Protein AF-A0A2N2IFV3-F1 (afdb_monomer)

Radius of gyration: 15.04 Å; Cα contacts (8 Å, |Δi|>4): 115; chains: 1; bounding box: 41×21×46 Å

Foldseek 3Di:
DVLLVVLLQVLCCDPVFPNAGWDWDKDWDQADPVRDGDTDIDIDTDQWHAHPVRDIDGHPDPDGDDPVSSCVSSVVSVVVVCCVVDPPD

Nearest PDB structures (foldseek):
  1zm5-assembly1_A  TM=7.157E-01  e=2.198E-02  Escherichia coli
  2cdm-assembly2_C  TM=7.125E-01  e=2.493E-02  Escherichia coli
  1osb-assembly2_C  TM=6.929E-01  e=3.642E-02  Escherichia coli
  8a1b-assembly1_A  TM=6.879E-01  e=1.288E-01  Escherichia coli
  1gpm-assembly1_D  TM=3.453E-01  e=2.208E+00  Escherichia coli K-12

Secondary structure (DSSP, 8-state):
-HHHHHHHHHHHH-TTTT-SB---EEEEEEE-TT--EEEEEEEE--SEEE-TT--EEE-SSSSSS-HHHHHHHHHHHHHHHHHHHSTT-

Mean predicted aligned error: 3.33 Å

Structure (mmCIF, N/CA/C/O backbone):
data_AF-A0A2N2IFV3-F1
#
_entry.id   AF-A0A2N2IFV3-F1
#
loop_
_atom_site.group_PDB
_atom_site.id
_atom_site.type_symbol
_atom_site.label_atom_id
_atom_site.label_alt_id
_atom_site.label_comp_id
_atom_site.label_asym_id
_atom_site.label_entity_id
_atom_site.label_seq_id
_atom_site.pdbx_PDB_ins_code
_atom_site.Cartn_x
_atom_site.Cartn_y
_atom_site.Cartn_z
_atom_site.occupancy
_atom_site.B_iso_or_equiv
_atom_site.auth_seq_id
_atom_site.auth_comp_id
_atom_site.auth_asym_id
_atom_site.auth_atom_id
_atom_site.pdbx_PDB_model_num
ATOM 1 N N . MET A 1 1 ? -9.423 -4.847 3.399 1.00 83.62 1 MET A N 1
ATOM 2 C CA . MET A 1 1 ? -8.142 -5.004 2.672 1.00 83.62 1 MET A CA 1
ATOM 3 C C . MET A 1 1 ? -8.129 -4.294 1.316 1.00 83.62 1 MET A C 1
ATOM 5 O O . MET A 1 1 ? -7.051 -3.923 0.879 1.00 83.62 1 MET A O 1
ATOM 9 N N . THR A 1 2 ? -9.284 -4.027 0.687 1.00 93.56 2 THR A N 1
ATOM 10 C CA . THR A 1 2 ? -9.390 -3.397 -0.646 1.00 93.56 2 THR A CA 1
ATOM 11 C C . THR A 1 2 ? -8.632 -2.075 -0.788 1.00 93.56 2 THR A C 1
ATOM 13 O O . THR A 1 2 ? -7.783 -1.971 -1.662 1.00 93.56 2 THR A O 1
ATOM 16 N N . ALA A 1 3 ? -8.849 -1.109 0.116 1.00 97.19 3 ALA A N 1
ATOM 17 C CA . ALA A 1 3 ? -8.193 0.201 0.032 1.00 97.19 3 ALA A CA 1
ATOM 18 C C . ALA A 1 3 ? -6.655 0.109 0.023 1.00 97.19 3 ALA A C 1
ATOM 20 O O . ALA A 1 3 ? -6.012 0.834 -0.720 1.00 97.19 3 ALA A O 1
ATOM 21 N N . VAL A 1 4 ? -6.067 -0.809 0.803 1.00 97.44 4 VAL A N 1
ATOM 22 C CA . VAL A 1 4 ? -4.611 -1.031 0.814 1.00 97.44 4 VAL A CA 1
ATOM 23 C C . VAL A 1 4 ? -4.140 -1.591 -0.526 1.00 97.44 4 VAL A C 1
ATOM 25 O O . VAL A 1 4 ? -3.207 -1.054 -1.113 1.00 97.44 4 VAL A O 1
ATOM 28 N N . GLY A 1 5 ? -4.789 -2.653 -1.015 1.00 96.88 5 GLY A N 1
ATOM 29 C CA . GLY A 1 5 ? -4.411 -3.294 -2.276 1.00 96.88 5 GLY A CA 1
ATOM 30 C C . GLY A 1 5 ? -4.494 -2.331 -3.458 1.00 96.88 5 GLY A C 1
ATOM 31 O O . GLY A 1 5 ? -3.546 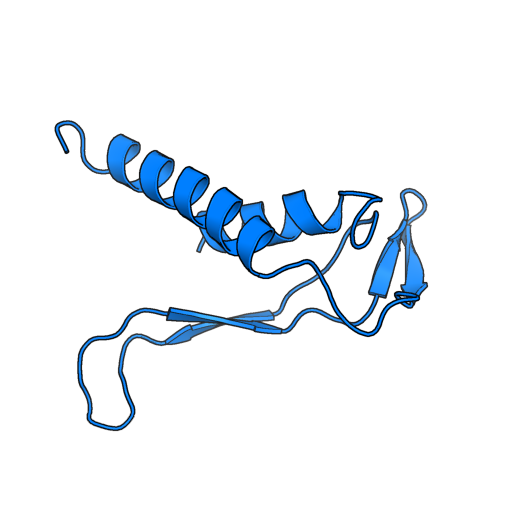-2.217 -4.224 1.00 96.88 5 GLY A O 1
ATOM 32 N N . GLU A 1 6 ? -5.585 -1.575 -3.556 1.00 97.44 6 GLU A N 1
ATOM 33 C CA . GLU A 1 6 ? -5.759 -0.569 -4.603 1.00 97.44 6 GLU A CA 1
ATOM 34 C C . GLU A 1 6 ? -4.743 0.571 -4.502 1.00 97.44 6 GLU A C 1
ATOM 36 O O . GLU A 1 6 ? -4.260 1.025 -5.532 1.00 97.44 6 GLU A O 1
ATOM 41 N N . THR A 1 7 ? -4.393 1.039 -3.297 1.00 98.19 7 THR A N 1
ATOM 42 C CA . THR A 1 7 ? -3.326 2.040 -3.136 1.00 98.19 7 THR A CA 1
ATOM 43 C C . THR A 1 7 ? -1.994 1.520 -3.649 1.00 98.19 7 THR A C 1
ATOM 45 O O . THR A 1 7 ? -1.320 2.225 -4.390 1.00 98.19 7 THR A O 1
ATOM 48 N N . LEU A 1 8 ? -1.606 0.305 -3.256 1.00 97.38 8 LEU A N 1
ATOM 49 C CA . LEU A 1 8 ? -0.327 -0.271 -3.664 1.00 97.38 8 LEU A CA 1
ATOM 50 C C . LEU A 1 8 ? -0.267 -0.465 -5.182 1.00 97.38 8 LEU A C 1
ATOM 52 O O . LEU A 1 8 ? 0.724 -0.088 -5.794 1.00 97.38 8 LEU A O 1
ATOM 56 N N . LEU A 1 9 ? -1.327 -0.999 -5.792 1.00 96.38 9 LEU A N 1
ATOM 57 C CA . LEU A 1 9 ? -1.374 -1.216 -7.239 1.00 96.38 9 LEU A CA 1
ATOM 58 C C . LEU A 1 9 ? -1.375 0.100 -8.028 1.00 96.38 9 LEU A C 1
ATOM 60 O O . LEU A 1 9 ? -0.654 0.205 -9.013 1.00 96.38 9 LEU A O 1
ATOM 64 N N . GLU A 1 10 ? -2.138 1.105 -7.587 1.00 97.44 10 GLU A N 1
ATOM 65 C CA . GLU A 1 10 ? -2.185 2.420 -8.241 1.00 97.44 10 GLU A CA 1
ATOM 66 C C . GLU A 1 10 ? -0.828 3.126 -8.184 1.00 97.44 10 GLU A C 1
ATOM 68 O O 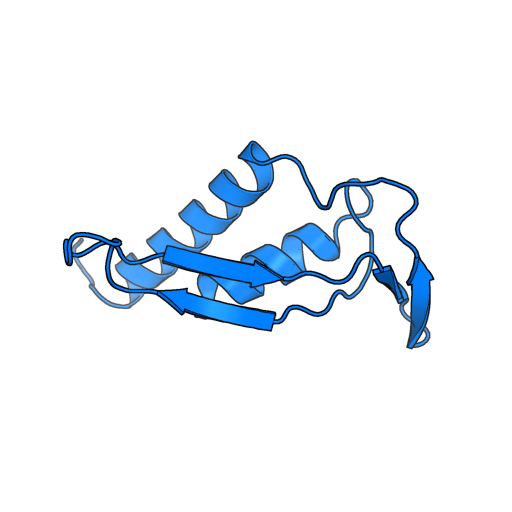. GLU A 1 10 ? -0.302 3.544 -9.208 1.00 97.44 10 GLU A O 1
ATOM 73 N N . VAL A 1 11 ? -0.231 3.201 -6.993 1.00 97.06 11 VAL A N 1
ATOM 74 C CA . VAL A 1 11 ? 1.063 3.866 -6.785 1.00 97.06 11 VAL A CA 1
ATOM 75 C C . VAL A 1 11 ? 2.206 3.073 -7.427 1.00 97.06 11 VAL A C 1
ATOM 77 O O . VAL A 1 11 ? 3.163 3.663 -7.914 1.00 97.06 11 VAL A O 1
ATOM 80 N N . GLY A 1 12 ? 2.117 1.740 -7.459 1.00 95.56 12 GLY A N 1
ATOM 81 C CA . GLY A 1 12 ? 3.109 0.885 -8.114 1.00 95.56 12 GLY A CA 1
ATOM 82 C C . GLY A 1 12 ? 3.113 1.028 -9.637 1.00 95.56 12 GLY A C 1
ATOM 83 O O . GLY A 1 12 ? 4.180 1.008 -10.247 1.00 95.56 12 GLY A O 1
ATOM 84 N N . ALA A 1 13 ? 1.944 1.239 -10.244 1.00 94.88 13 ALA A N 1
ATOM 85 C CA . ALA A 1 13 ? 1.826 1.474 -11.680 1.00 94.88 13 ALA A CA 1
ATOM 86 C C . ALA A 1 13 ? 2.350 2.857 -12.117 1.00 94.88 13 ALA A C 1
ATOM 88 O O . ALA A 1 13 ? 2.617 3.055 -13.301 1.00 94.88 13 ALA A O 1
ATOM 89 N N . ASP A 1 14 ? 2.513 3.807 -11.192 1.00 94.81 1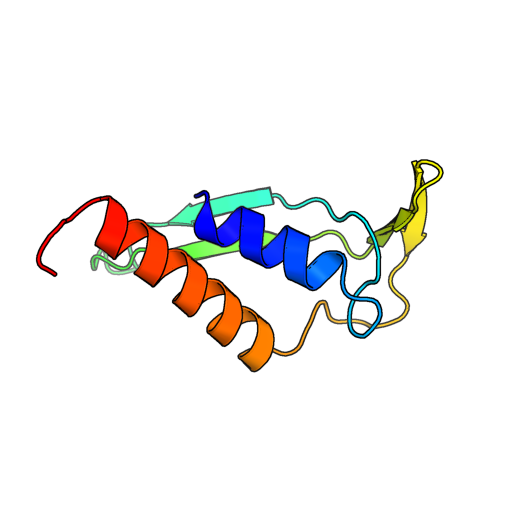4 ASP A N 1
ATOM 90 C CA . ASP A 1 14 ? 3.004 5.151 -11.501 1.00 94.81 14 ASP A CA 1
ATOM 91 C C . ASP A 1 14 ? 4.510 5.128 -11.854 1.00 94.81 14 ASP A C 1
ATOM 93 O O . ASP A 1 14 ? 5.328 4.722 -11.015 1.00 94.81 14 ASP A O 1
ATOM 97 N N . PRO A 1 15 ? 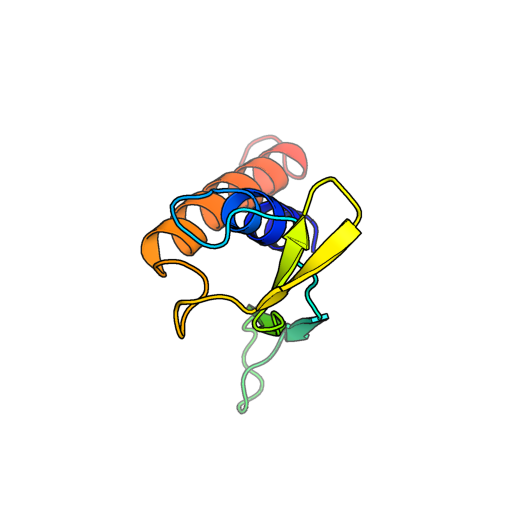4.915 5.563 -13.067 1.00 91.62 15 PRO A N 1
ATOM 98 C CA . PRO A 1 15 ? 6.317 5.613 -13.485 1.00 91.62 15 PRO A CA 1
ATOM 99 C C . PRO A 1 15 ? 7.174 6.618 -12.703 1.00 91.62 15 PRO A C 1
ATOM 101 O O . PRO A 1 15 ? 8.400 6.506 -12.724 1.00 91.62 15 PRO A O 1
ATOM 104 N N . GLU A 1 16 ? 6.581 7.578 -11.985 1.00 92.06 16 GLU A N 1
ATOM 105 C CA . GLU A 1 16 ? 7.324 8.429 -11.045 1.00 92.06 16 GLU A CA 1
ATOM 106 C C . GLU A 1 16 ? 7.799 7.653 -9.802 1.00 92.06 16 GLU A C 1
ATOM 108 O O . GLU A 1 16 ? 8.612 8.157 -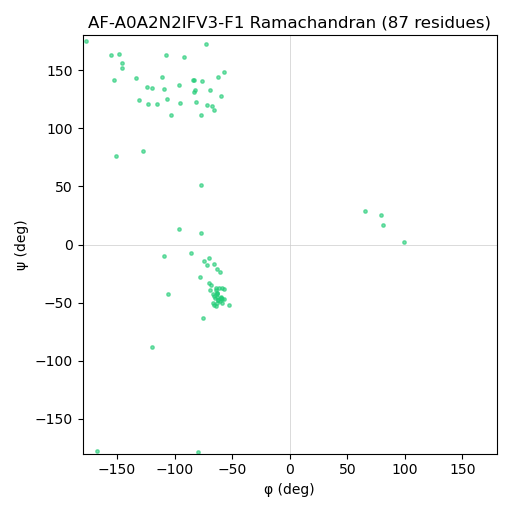9.014 1.00 92.06 16 GLU A O 1
ATOM 113 N N . HIS A 1 17 ? 7.295 6.432 -9.605 1.00 92.38 17 HIS A N 1
ATOM 114 C CA . HIS A 1 17 ? 7.575 5.573 -8.461 1.00 92.38 17 HIS A CA 1
ATOM 115 C C . HIS A 1 17 ? 8.213 4.251 -8.903 1.00 92.38 17 HIS A C 1
ATOM 117 O O . HIS A 1 17 ? 9.442 4.164 -8.962 1.00 92.38 17 HIS A O 1
ATOM 123 N N . VAL A 1 18 ? 7.400 3.237 -9.215 1.00 93.44 18 VAL A N 1
ATOM 124 C CA . VAL A 1 18 ? 7.873 1.915 -9.661 1.00 93.44 18 VAL A CA 1
ATOM 125 C C . VAL A 1 18 ? 7.654 1.716 -11.159 1.00 93.44 18 VAL A C 1
ATOM 127 O O . VAL A 1 18 ? 8.564 1.243 -11.832 1.00 93.44 18 VAL A O 1
ATOM 130 N N . GLY A 1 19 ? 6.498 2.122 -11.689 1.00 92.31 19 GLY A N 1
ATOM 131 C CA . GLY A 1 19 ? 6.201 2.089 -13.121 1.00 92.31 19 GLY A CA 1
ATOM 132 C C . GLY A 1 19 ? 5.803 0.726 -13.675 1.00 92.31 19 GLY A C 1
ATOM 133 O O . GLY A 1 19 ? 6.001 0.484 -14.862 1.00 92.31 19 GLY A O 1
ATOM 134 N N . GLY A 1 20 ? 5.257 -0.167 -12.848 1.00 93.31 20 GLY A N 1
ATOM 135 C CA . GLY A 1 20 ? 4.836 -1.483 -13.320 1.00 93.31 20 GLY A CA 1
ATOM 136 C C . GLY A 1 20 ? 3.967 -2.256 -12.338 1.00 93.31 20 GLY A C 1
ATOM 137 O O . GLY A 1 20 ? 3.605 -1.779 -11.260 1.00 93.31 20 GLY A O 1
ATOM 138 N N . GLN A 1 21 ? 3.613 -3.482 -12.714 1.00 95.44 21 GLN A N 1
ATOM 139 C CA . GLN A 1 21 ? 2.754 -4.324 -11.897 1.00 95.44 21 GLN A CA 1
ATOM 140 C C . GLN A 1 21 ? 3.544 -4.920 -10.730 1.00 95.44 21 GLN A C 1
ATOM 142 O O . GLN A 1 21 ? 4.386 -5.802 -10.899 1.00 95.44 21 GLN A O 1
ATOM 147 N N . ILE A 1 22 ? 3.223 -4.480 -9.518 1.00 95.62 22 ILE A N 1
ATOM 148 C CA . ILE A 1 22 ? 3.828 -5.008 -8.295 1.00 95.62 22 ILE A CA 1
ATOM 149 C C . ILE A 1 22 ? 3.028 -6.165 -7.689 1.00 95.62 22 ILE A C 1
ATOM 151 O O . ILE A 1 22 ? 1.833 -6.339 -7.932 1.00 95.62 22 ILE A O 1
ATOM 155 N N . GLY A 1 23 ? 3.695 -6.927 -6.823 1.00 94.19 23 GLY A N 1
ATOM 156 C CA . GLY A 1 23 ? 3.057 -7.827 -5.863 1.00 94.19 23 GLY A CA 1
ATOM 157 C C . GLY A 1 23 ? 3.161 -7.285 -4.436 1.00 94.19 23 GLY A C 1
ATOM 158 O O . GLY A 1 23 ? 3.990 -6.426 -4.147 1.00 94.19 23 GLY A O 1
ATOM 159 N N . ALA A 1 24 ? 2.347 -7.804 -3.518 1.00 95.62 24 ALA A N 1
ATOM 160 C CA . ALA A 1 24 ? 2.494 -7.513 -2.094 1.00 95.62 24 ALA A CA 1
ATOM 161 C C . ALA A 1 24 ? 1.968 -8.657 -1.221 1.00 95.62 24 ALA A C 1
ATOM 163 O O . ALA A 1 24 ? 0.915 -9.232 -1.500 1.00 95.62 24 ALA A O 1
ATOM 164 N N . LEU A 1 25 ? 2.662 -8.932 -0.115 1.00 96.94 25 LEU A N 1
ATOM 165 C CA . LEU A 1 25 ? 2.118 -9.693 1.008 1.00 96.94 25 LEU A CA 1
ATOM 166 C C . LEU A 1 25 ? 1.578 -8.699 2.038 1.00 96.94 25 LEU A C 1
ATOM 168 O O . LEU A 1 25 ? 2.322 -7.851 2.532 1.00 96.94 25 LEU A O 1
ATOM 172 N N . THR A 1 26 ? 0.290 -8.801 2.369 1.00 96.88 26 THR A N 1
ATOM 173 C CA . THR A 1 26 ? -0.363 -7.893 3.323 1.00 96.88 26 THR A CA 1
ATOM 174 C C . THR A 1 26 ? -0.908 -8.653 4.525 1.00 96.88 26 THR A C 1
ATOM 176 O O . THR A 1 26 ? -1.529 -9.705 4.378 1.00 96.88 26 THR A O 1
ATOM 179 N N . VAL A 1 27 ? -0.673 -8.123 5.727 1.00 97.25 27 VAL A N 1
ATOM 180 C CA . VAL A 1 27 ? -1.113 -8.728 6.991 1.00 97.25 27 VAL A CA 1
ATOM 181 C C . VAL A 1 27 ? -1.811 -7.676 7.837 1.00 97.25 27 VAL A C 1
ATOM 183 O O . VAL A 1 27 ? -1.241 -6.627 8.133 1.00 97.25 27 VAL A O 1
ATOM 186 N N . LEU A 1 28 ? -3.053 -7.959 8.231 1.00 97.00 28 LEU A N 1
ATOM 187 C CA . LEU A 1 28 ? -3.805 -7.131 9.168 1.00 97.00 28 LEU A CA 1
ATOM 188 C C . LEU A 1 28 ? -3.385 -7.459 10.601 1.00 97.00 28 LEU A C 1
ATOM 190 O O . LEU A 1 28 ? -3.545 -8.589 11.057 1.00 97.00 28 LEU A O 1
ATOM 194 N N . HIS A 1 29 ? -2.925 -6.446 11.322 1.00 97.31 29 HIS A N 1
ATOM 195 C CA . HIS A 1 29 ? -2.722 -6.483 12.762 1.00 97.31 29 HIS A CA 1
ATOM 196 C C . HIS A 1 29 ? -3.770 -5.599 13.429 1.00 97.31 29 HIS A C 1
ATOM 198 O O . HIS A 1 29 ? -4.008 -4.476 12.997 1.00 97.31 29 HIS A O 1
ATOM 204 N N . THR A 1 30 ? -4.411 -6.095 14.483 1.00 97.81 30 THR A N 1
ATOM 205 C CA . THR A 1 30 ? -5.492 -5.369 15.172 1.00 97.81 30 THR A CA 1
ATOM 206 C C . THR A 1 30 ? -5.101 -4.850 16.551 1.00 97.81 30 THR A C 1
ATOM 208 O O . THR A 1 30 ? -5.855 -4.076 17.135 1.00 97.81 30 THR A O 1
ATOM 211 N N . TRP A 1 31 ? -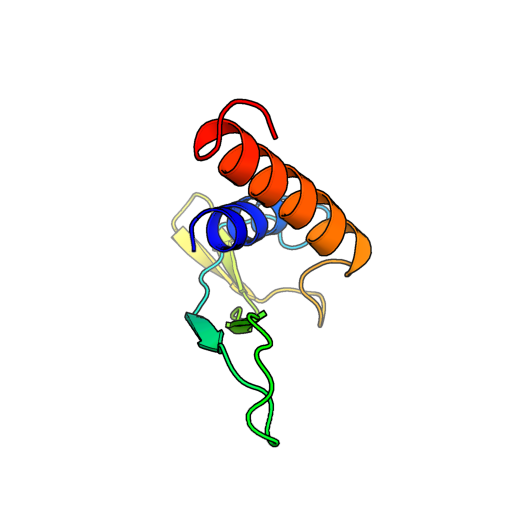3.940 -5.253 17.072 1.00 97.81 31 TRP A N 1
ATOM 212 C CA . TRP A 1 31 ? -3.531 -4.994 18.452 1.00 97.81 31 TRP A CA 1
ATOM 213 C C . TRP A 1 31 ? -2.094 -4.478 18.532 1.00 97.81 31 TRP A C 1
ATOM 215 O O . TRP A 1 31 ? -1.224 -4.935 17.787 1.00 97.81 31 TRP A O 1
ATOM 225 N N . THR A 1 32 ? -1.833 -3.556 19.461 1.00 96.62 32 THR A N 1
ATOM 226 C CA . THR A 1 32 ? -0.466 -3.198 19.862 1.00 96.62 32 THR A CA 1
ATOM 227 C C . THR A 1 32 ? 0.162 -4.314 20.701 1.00 96.62 32 THR A C 1
ATOM 229 O O . THR A 1 32 ? -0.502 -5.248 21.154 1.00 96.62 32 THR A O 1
ATOM 232 N N . ARG A 1 33 ? 1.460 -4.180 20.996 1.00 95.69 33 ARG A N 1
ATOM 233 C CA . ARG A 1 33 ? 2.173 -5.075 21.921 1.00 95.69 33 ARG A CA 1
ATOM 234 C C . ARG A 1 33 ? 1.596 -5.073 23.345 1.00 95.69 33 ARG A C 1
ATOM 236 O O . ARG A 1 33 ? 1.788 -6.044 24.066 1.00 95.69 33 ARG A O 1
ATOM 243 N N . THR A 1 34 ? 0.909 -4.005 23.751 1.00 96.81 34 THR A N 1
ATOM 244 C CA . THR A 1 34 ? 0.233 -3.873 25.054 1.00 96.81 34 THR A CA 1
ATOM 245 C C . THR A 1 34 ? -1.260 -4.215 24.984 1.00 96.81 34 THR A C 1
ATOM 247 O O . THR A 1 34 ? -1.981 -3.975 25.945 1.00 96.81 34 THR A O 1
ATOM 250 N N . VAL A 1 35 ? -1.715 -4.831 23.882 1.00 95.38 35 VAL A N 1
ATOM 251 C CA . VAL A 1 35 ? -3.108 -5.266 23.649 1.00 95.38 35 VAL A CA 1
ATOM 252 C C . VAL A 1 35 ? -4.098 -4.093 23.559 1.00 95.38 35 VAL A C 1
ATOM 254 O O . VAL A 1 35 ? -5.286 -4.222 23.841 1.00 95.38 35 VAL A O 1
ATOM 257 N N . GLU A 1 36 ? -3.633 -2.931 23.109 1.00 98.00 36 GLU A N 1
ATOM 258 C CA . GLU A 1 36 ? -4.520 -1.818 22.760 1.00 98.00 36 GLU A CA 1
ATOM 259 C C . GLU A 1 36 ? -5.042 -2.007 21.335 1.00 98.00 36 GLU A C 1
ATOM 261 O O . GLU A 1 36 ? -4.304 -2.458 20.453 1.00 98.00 36 GLU A O 1
ATOM 266 N N . TYR A 1 37 ? -6.311 -1.670 21.093 1.00 97.56 37 TYR A N 1
ATOM 267 C CA . TYR A 1 37 ? -6.889 -1.766 19.754 1.00 97.56 37 TYR A CA 1
ATOM 268 C C . TYR A 1 37 ? -6.211 -0.763 18.814 1.00 97.56 37 TYR A C 1
ATOM 270 O O . TYR A 1 37 ? -6.302 0.450 19.003 1.00 97.56 37 TYR A O 1
ATOM 278 N N . HIS A 1 38 ? -5.517 -1.280 17.803 1.00 97.25 38 HIS A N 1
ATOM 279 C CA . HIS A 1 38 ? -4.712 -0.497 16.871 1.00 97.25 38 HIS A CA 1
ATOM 280 C C . HIS A 1 38 ? -4.666 -1.194 15.502 1.00 97.25 38 HIS A C 1
ATOM 282 O O . HIS A 1 38 ? -3.676 -1.856 15.175 1.00 97.25 38 HIS A O 1
ATOM 288 N N . PRO A 1 39 ? -5.749 -1.111 14.706 1.00 95.94 39 PRO A N 1
ATOM 289 C CA . PRO A 1 39 ? -5.807 -1.744 13.396 1.00 95.94 39 PRO A CA 1
ATOM 290 C C . PRO A 1 39 ? -4.837 -1.077 12.415 1.00 95.94 39 PRO A C 1
ATOM 292 O O . PRO A 1 39 ? -4.970 0.103 12.097 1.00 95.94 39 PRO A O 1
ATOM 295 N N . HIS A 1 40 ? -3.881 -1.848 11.909 1.00 96.38 40 HIS A N 1
ATOM 296 C CA . HIS A 1 40 ? -2.930 -1.444 10.878 1.00 96.38 40 HIS A CA 1
ATOM 297 C C . HIS A 1 40 ? -2.603 -2.628 9.966 1.00 96.38 40 HIS A C 1
ATOM 299 O O . HIS A 1 40 ? -2.756 -3.789 10.342 1.00 96.38 40 HIS A O 1
ATOM 305 N N . VAL A 1 41 ? -2.168 -2.342 8.741 1.00 96.81 41 VAL A N 1
ATOM 306 C CA . VAL A 1 41 ? -1.791 -3.373 7.770 1.00 96.81 41 VAL A CA 1
ATOM 307 C C . VAL A 1 41 ? -0.308 -3.243 7.469 1.00 96.81 41 VAL A C 1
ATOM 309 O O . VAL A 1 41 ? 0.139 -2.203 6.990 1.00 96.81 41 VAL A O 1
ATOM 312 N N . HIS A 1 42 ? 0.451 -4.304 7.725 1.00 96.88 42 HIS A N 1
ATOM 313 C CA . HIS A 1 42 ? 1.821 -4.404 7.238 1.00 96.88 42 HIS A CA 1
ATOM 314 C C . HIS A 1 42 ? 1.809 -4.881 5.795 1.00 96.88 42 HIS A C 1
ATOM 316 O O . HIS A 1 42 ? 1.119 -5.846 5.465 1.00 96.88 42 HIS A O 1
ATOM 322 N N . CYS A 1 43 ? 2.586 -4.209 4.953 1.00 96.62 43 CYS A N 1
ATOM 323 C CA . CYS A 1 43 ? 2.709 -4.523 3.538 1.00 96.62 43 CYS A CA 1
ATOM 324 C C . CYS A 1 43 ? 4.178 -4.789 3.222 1.00 96.62 43 CYS A C 1
ATOM 326 O O . CYS A 1 43 ? 5.024 -3.923 3.432 1.00 96.62 43 CYS A O 1
ATOM 328 N N . LEU A 1 44 ? 4.470 -5.986 2.728 1.00 95.88 44 LEU A N 1
ATOM 329 C CA . LEU A 1 44 ? 5.777 -6.375 2.216 1.00 95.88 44 LEU A CA 1
ATOM 330 C C . LEU A 1 44 ? 5.690 -6.363 0.692 1.00 95.88 44 LEU A C 1
ATOM 332 O O . LEU A 1 44 ? 4.985 -7.186 0.106 1.00 95.88 44 LEU A O 1
ATOM 336 N N . VAL A 1 45 ? 6.382 -5.411 0.074 1.00 93.81 45 VAL A N 1
ATOM 337 C CA . VAL A 1 45 ? 6.426 -5.225 -1.379 1.00 93.81 45 VAL A CA 1
ATOM 338 C C . VAL A 1 45 ? 7.800 -5.695 -1.865 1.00 93.81 45 VAL A C 1
ATOM 340 O O . VAL A 1 45 ? 8.807 -5.240 -1.317 1.00 93.81 45 VAL A O 1
ATOM 343 N N . PRO A 1 46 ? 7.880 -6.621 -2.836 1.00 92.44 46 PRO A N 1
ATOM 344 C CA . PRO A 1 46 ? 9.141 -6.983 -3.467 1.00 92.44 46 PRO A CA 1
ATOM 345 C C . PRO A 1 46 ? 9.822 -5.762 -4.094 1.00 92.44 46 PRO A C 1
ATOM 347 O O . PRO A 1 46 ? 9.155 -4.863 -4.599 1.00 92.44 46 PRO A O 1
ATOM 350 N N . ALA A 1 47 ? 11.152 -5.754 -4.120 1.00 92.38 47 ALA A N 1
ATOM 351 C CA . ALA A 1 47 ? 11.939 -4.719 -4.793 1.00 92.38 47 ALA A CA 1
ATOM 352 C C . ALA A 1 47 ? 11.963 -4.927 -6.324 1.00 92.38 47 ALA A C 1
ATOM 354 O O . ALA A 1 47 ? 13.020 -4.976 -6.946 1.00 92.38 47 ALA A O 1
ATOM 355 N N . GLY A 1 48 ? 10.794 -5.085 -6.935 1.00 93.31 48 GLY A N 1
ATOM 356 C CA . GLY A 1 48 ? 10.656 -5.249 -8.375 1.00 93.31 48 GLY A CA 1
ATOM 357 C C . GLY A 1 48 ? 9.205 -5.333 -8.821 1.00 93.31 48 GLY A C 1
ATOM 358 O O . GLY A 1 48 ? 8.277 -5.323 -8.005 1.00 93.31 48 GLY A O 1
ATOM 359 N N . PHE A 1 49 ? 9.028 -5.387 -10.131 1.00 95.12 49 PHE A N 1
ATOM 360 C CA . PHE A 1 49 ? 7.737 -5.330 -10.799 1.00 95.12 49 PHE A CA 1
ATOM 361 C C . PHE A 1 49 ? 7.754 -6.155 -12.084 1.00 95.12 49 PHE A C 1
ATOM 363 O O . PHE A 1 49 ? 8.814 -6.518 -12.592 1.00 95.12 49 PHE A O 1
ATOM 370 N N . LEU A 1 50 ? 6.564 -6.454 -12.594 1.00 95.81 50 LEU A N 1
ATOM 371 C CA . LEU A 1 50 ? 6.372 -6.986 -13.936 1.00 95.81 50 LEU A CA 1
ATOM 372 C C . LEU A 1 50 ? 6.036 -5.842 -14.892 1.00 95.81 50 LEU A C 1
ATOM 374 O O . LEU A 1 50 ? 5.241 -4.964 -14.545 1.00 95.81 50 L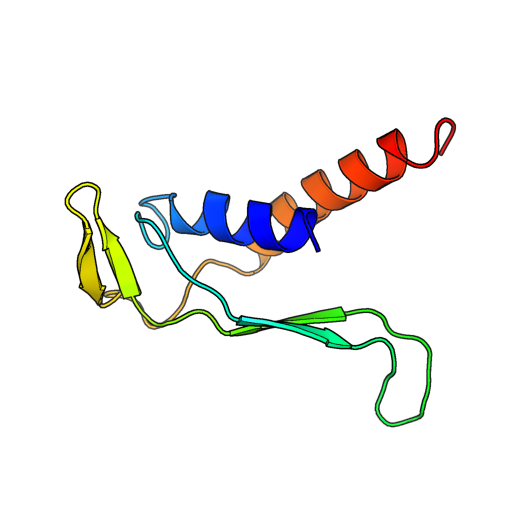EU A O 1
ATOM 378 N N . ASP A 1 51 ? 6.633 -5.853 -16.077 1.00 93.50 51 ASP A N 1
ATOM 379 C CA . ASP A 1 51 ? 6.201 -4.985 -17.173 1.00 93.50 51 ASP A CA 1
ATOM 380 C C . ASP A 1 51 ? 4.953 -5.541 -17.888 1.00 93.50 51 ASP A C 1
ATOM 382 O O . ASP A 1 51 ? 4.417 -6.595 -17.530 1.00 93.50 51 ASP A O 1
ATOM 386 N N . ASP A 1 52 ? 4.494 -4.838 -18.926 1.00 91.75 52 ASP A N 1
ATOM 387 C CA . ASP A 1 52 ? 3.327 -5.236 -19.725 1.00 91.75 52 ASP A CA 1
ATOM 388 C C . ASP A 1 52 ? 3.520 -6.570 -20.474 1.00 91.75 52 ASP A C 1
ATOM 390 O O . ASP A 1 52 ? 2.539 -7.217 -20.851 1.00 91.75 52 ASP A O 1
ATOM 394 N N . ALA A 1 53 ? 4.768 -6.996 -20.699 1.00 95.50 53 ALA A N 1
ATOM 395 C CA . ALA A 1 53 ? 5.099 -8.290 -21.292 1.00 95.50 53 ALA A CA 1
ATOM 396 C C . ALA A 1 53 ? 5.173 -9.419 -20.244 1.00 95.50 53 ALA A C 1
ATOM 398 O O . ALA A 1 53 ? 5.256 -10.595 -20.608 1.00 95.50 53 ALA A O 1
ATOM 399 N N . GLY A 1 54 ? 5.091 -9.084 -18.952 1.00 94.88 54 GLY A N 1
ATOM 400 C CA . GLY A 1 54 ? 5.223 -10.020 -17.841 1.00 94.88 54 GLY A CA 1
ATOM 401 C C . GLY A 1 54 ? 6.675 -10.348 -17.490 1.00 94.88 54 GLY A C 1
ATOM 402 O O . GLY A 1 54 ? 6.920 -11.350 -16.813 1.00 94.88 54 GLY A O 1
ATOM 403 N N . GLU A 1 55 ? 7.636 -9.543 -17.941 1.00 96.56 55 GLU A N 1
ATOM 404 C CA . GLU A 1 55 ? 9.045 -9.693 -17.589 1.00 96.56 55 GLU A CA 1
ATOM 405 C C . GLU A 1 55 ? 9.338 -9.017 -16.248 1.00 96.56 55 GLU A C 1
ATOM 407 O O . GLU A 1 55 ? 8.789 -7.965 -15.925 1.00 96.56 55 GLU A O 1
ATOM 412 N N . TRP A 1 56 ? 10.199 -9.640 -15.442 1.00 95.88 56 TRP A N 1
ATOM 413 C CA . TRP A 1 56 ? 10.573 -9.124 -14.129 1.00 95.88 56 TRP A CA 1
ATOM 414 C C . TRP A 1 56 ? 11.685 -8.081 -14.220 1.00 95.88 56 TRP A C 1
ATOM 416 O O . TRP A 1 56 ? 12.749 -8.348 -14.780 1.00 95.88 56 TRP A O 1
ATOM 426 N N . HIS A 1 57 ? 11.473 -6.951 -13.551 1.00 93.69 57 HIS A N 1
ATOM 427 C CA . HIS A 1 57 ? 12.428 -5.856 -13.430 1.00 93.69 57 HIS A CA 1
ATOM 428 C C . HIS A 1 57 ? 12.693 -5.536 -11.960 1.00 93.69 57 HIS A C 1
ATOM 430 O O . HIS A 1 57 ? 11.771 -5.444 -11.149 1.00 93.69 57 HIS A O 1
ATOM 436 N N . GLU A 1 58 ? 13.962 -5.344 -11.607 1.00 93.12 58 GLU A N 1
ATOM 437 C CA . GLU A 1 58 ? 14.350 -4.834 -10.290 1.00 93.12 58 GLU A CA 1
ATOM 438 C C . GLU A 1 58 ? 14.103 -3.321 -10.223 1.00 93.12 58 GLU A C 1
ATOM 440 O O . GLU A 1 58 ? 14.359 -2.592 -11.186 1.00 93.12 58 GLU A O 1
ATOM 445 N N . VAL A 1 59 ? 13.618 -2.820 -9.083 1.00 89.06 59 VAL A N 1
ATOM 446 C CA . VAL A 1 59 ? 13.491 -1.367 -8.902 1.00 89.06 59 VAL A CA 1
ATOM 447 C C . VAL A 1 59 ? 14.873 -0.725 -8.799 1.00 89.06 59 VAL A C 1
ATOM 449 O O . VAL A 1 59 ? 15.733 -1.153 -8.037 1.00 89.06 59 VAL A O 1
ATOM 452 N N . SER A 1 60 ? 15.083 0.369 -9.529 1.00 81.12 60 SER A N 1
ATOM 453 C CA . SER A 1 60 ? 16.355 1.108 -9.498 1.00 81.12 60 SER A CA 1
ATOM 454 C C . SER A 1 60 ? 16.550 1.945 -8.226 1.00 81.12 60 SER A C 1
ATOM 456 O O . SER A 1 60 ? 17.655 2.418 -7.951 1.00 81.12 60 SER A O 1
ATOM 458 N N . ARG A 1 61 ? 15.482 2.158 -7.448 1.00 83.12 61 ARG A N 1
ATOM 459 C CA . ARG A 1 61 ? 15.470 2.977 -6.229 1.00 83.12 61 ARG A CA 1
ATOM 460 C C . ARG A 1 61 ? 15.272 2.091 -4.999 1.00 83.12 61 ARG A C 1
ATOM 462 O O . ARG A 1 61 ? 14.472 1.165 -5.049 1.00 83.12 61 ARG A O 1
ATOM 469 N N . PRO A 1 62 ? 15.904 2.406 -3.854 1.00 82.69 62 PRO A N 1
ATOM 470 C CA . PRO A 1 62 ? 15.801 1.581 -2.649 1.00 82.69 62 PRO A CA 1
ATOM 471 C C . PRO A 1 62 ? 14.472 1.755 -1.889 1.00 82.69 62 PRO A C 1
ATOM 473 O O . PRO A 1 62 ? 14.356 1.315 -0.747 1.00 82.69 62 PRO A O 1
ATOM 476 N N . TRP A 1 63 ? 13.483 2.439 -2.467 1.00 86.19 63 TRP A N 1
ATOM 477 C CA . TRP A 1 63 ? 12.204 2.739 -1.828 1.00 86.19 63 TRP A CA 1
ATOM 478 C C . TRP A 1 63 ? 11.063 2.723 -2.847 1.00 86.19 63 TRP A C 1
ATOM 480 O O . TRP A 1 63 ? 11.275 2.991 -4.025 1.00 86.19 63 TRP A O 1
ATOM 490 N N . PHE A 1 64 ? 9.858 2.404 -2.365 1.00 90.88 64 PHE A N 1
ATOM 491 C CA . PHE A 1 64 ? 8.663 2.193 -3.187 1.00 90.88 64 PHE A CA 1
ATOM 492 C C . PHE A 1 64 ? 8.058 3.504 -3.715 1.00 90.88 64 PHE A C 1
ATOM 494 O O . PHE A 1 64 ? 8.036 3.747 -4.913 1.00 90.88 64 PHE A O 1
ATOM 501 N N . ALA A 1 65 ? 7.591 4.361 -2.806 1.00 93.62 65 ALA A N 1
ATOM 502 C CA . ALA A 1 65 ? 7.024 5.678 -3.090 1.00 93.62 65 ALA A CA 1
ATOM 503 C C . ALA A 1 65 ? 7.177 6.574 -1.844 1.00 93.62 65 ALA A C 1
ATOM 505 O O . ALA A 1 65 ? 7.395 6.038 -0.748 1.00 93.62 65 ALA A O 1
ATOM 506 N N . PRO A 1 66 ? 7.049 7.912 -1.949 1.00 94.94 66 PRO A N 1
ATOM 507 C CA . PRO A 1 66 ? 7.045 8.779 -0.775 1.00 94.94 66 PRO A CA 1
ATOM 508 C C . PRO A 1 66 ? 5.850 8.461 0.133 1.00 94.94 66 PRO A C 1
ATOM 510 O O . PRO A 1 66 ? 4.750 8.149 -0.337 1.00 94.94 66 PRO A O 1
ATOM 513 N N . GLN A 1 67 ? 6.047 8.564 1.448 1.00 95.38 67 GLN A N 1
ATOM 514 C CA . GLN A 1 67 ? 5.015 8.238 2.437 1.00 95.38 67 GLN A CA 1
ATOM 515 C C . GLN A 1 67 ? 3.750 9.085 2.241 1.00 95.38 67 GLN A C 1
ATOM 517 O O . GLN A 1 67 ? 2.637 8.594 2.417 1.00 95.38 67 GLN A O 1
ATOM 522 N N . GLU A 1 68 ? 3.913 10.354 1.884 1.00 97.44 68 GLU A N 1
ATOM 523 C CA . GLU A 1 68 ? 2.832 11.318 1.709 1.00 97.44 68 GLU A CA 1
ATOM 524 C C . GLU A 1 68 ? 1.901 10.916 0.561 1.00 97.44 68 GLU A C 1
ATOM 526 O O . GLU A 1 68 ? 0.681 11.055 0.687 1.00 97.44 68 GLU A O 1
ATOM 531 N N . VAL A 1 69 ? 2.457 10.355 -0.520 1.00 97.31 69 VAL A N 1
ATOM 532 C CA . VAL A 1 69 ? 1.677 9.837 -1.653 1.00 97.31 69 VAL A CA 1
ATOM 533 C C . VAL A 1 69 ? 0.839 8.646 -1.199 1.00 97.31 69 VAL A C 1
ATOM 535 O O . VAL A 1 69 ? -0.385 8.664 -1.338 1.00 97.31 69 VAL A O 1
ATOM 538 N N . LEU A 1 70 ? 1.475 7.656 -0.563 1.00 97.19 70 LEU A N 1
ATOM 539 C CA . LEU A 1 70 ? 0.786 6.470 -0.047 1.00 97.19 70 LEU A CA 1
ATOM 540 C C . LEU A 1 70 ? -0.329 6.849 0.931 1.00 97.19 70 LEU A C 1
ATOM 542 O O . LEU A 1 70 ? -1.452 6.361 0.811 1.00 97.19 70 LEU A O 1
ATOM 546 N N . ALA A 1 71 ? -0.039 7.744 1.877 1.00 97.69 71 ALA A N 1
ATOM 547 C CA . ALA A 1 71 ? -0.996 8.195 2.878 1.00 97.69 71 ALA A CA 1
ATOM 548 C C . ALA A 1 71 ? -2.191 8.922 2.248 1.00 97.69 71 ALA A C 1
ATOM 550 O O . ALA A 1 71 ? -3.332 8.682 2.650 1.00 97.69 71 ALA A O 1
ATOM 551 N N . SER A 1 72 ? -1.946 9.783 1.256 1.00 98.38 72 SER A N 1
ATOM 552 C CA . SER A 1 72 ? -2.995 10.526 0.555 1.00 98.38 72 SER A CA 1
ATOM 553 C C . SER A 1 72 ? -3.936 9.588 -0.207 1.00 98.38 72 SER A C 1
ATOM 555 O O . SER A 1 72 ? -5.150 9.604 0.025 1.00 98.38 72 SER A O 1
ATOM 557 N N . VAL A 1 73 ? -3.377 8.705 -1.044 1.00 98.38 73 VAL A N 1
ATOM 558 C CA . VAL A 1 73 ? -4.147 7.757 -1.864 1.00 98.38 73 VAL A CA 1
ATOM 559 C C . VAL A 1 73 ? -4.899 6.762 -0.978 1.00 98.38 73 VAL A C 1
ATOM 561 O O . VAL A 1 73 ? -6.102 6.555 -1.155 1.00 98.38 73 VAL A O 1
ATOM 564 N N . PHE A 1 74 ? -4.235 6.190 0.031 1.00 98.19 74 PHE A N 1
ATOM 565 C CA . PHE A 1 74 ? -4.873 5.278 0.984 1.00 98.19 74 PHE A CA 1
ATOM 566 C C . PHE A 1 74 ? -6.030 5.933 1.728 1.00 98.19 74 PHE A C 1
ATOM 568 O O . PHE A 1 74 ? -7.118 5.359 1.806 1.00 98.19 74 PHE A O 1
ATOM 575 N N . ARG A 1 75 ? -5.832 7.150 2.247 1.00 98.00 75 ARG A N 1
ATOM 576 C CA . ARG A 1 75 ? -6.883 7.883 2.957 1.00 98.00 75 ARG A CA 1
ATOM 577 C C . ARG A 1 75 ? -8.085 8.129 2.055 1.00 98.00 75 ARG A C 1
ATOM 579 O O . ARG A 1 75 ? -9.210 7.912 2.500 1.00 98.00 75 ARG A O 1
ATOM 586 N N . ALA A 1 76 ? -7.863 8.562 0.814 1.00 98.25 76 ALA A N 1
ATOM 5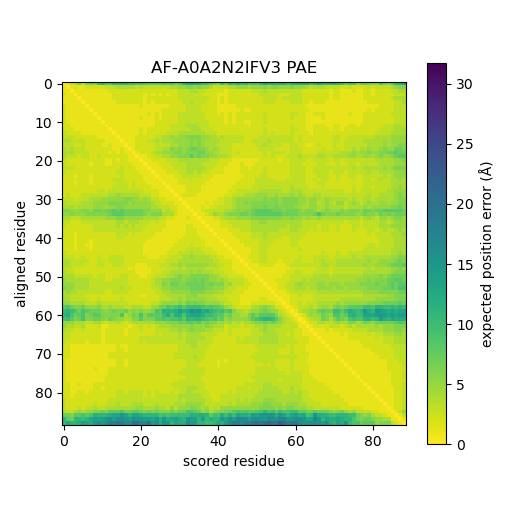87 C CA . ALA A 1 76 ? -8.940 8.809 -0.138 1.00 98.25 76 ALA A CA 1
ATOM 588 C C . ALA A 1 76 ? -9.777 7.542 -0.377 1.00 98.25 76 ALA A C 1
ATOM 590 O O . ALA A 1 76 ? -10.999 7.571 -0.212 1.00 98.25 76 ALA A O 1
ATOM 591 N N . LYS A 1 77 ? -9.120 6.413 -0.668 1.00 98.19 77 LYS A N 1
ATOM 592 C CA . LYS A 1 77 ? -9.786 5.125 -0.915 1.00 98.19 77 LYS A CA 1
ATOM 593 C C . L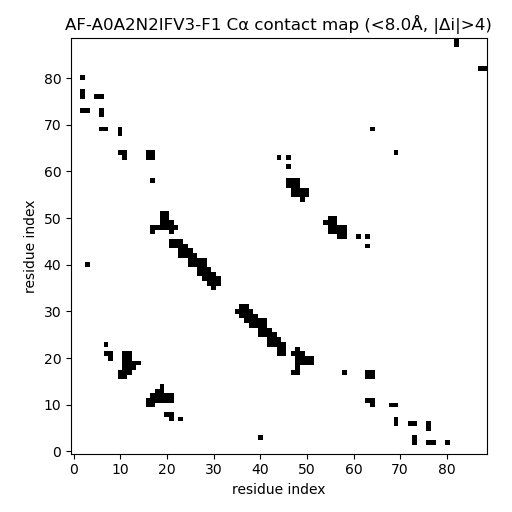YS A 1 77 ? -10.498 4.583 0.321 1.00 98.19 77 LYS A C 1
ATOM 595 O O . LYS A 1 77 ? -11.649 4.160 0.235 1.00 98.19 77 LYS A O 1
ATOM 600 N N . LEU A 1 78 ? -9.854 4.634 1.488 1.00 96.94 78 LEU A N 1
ATOM 601 C CA . LEU A 1 78 ? -10.450 4.171 2.740 1.00 96.94 78 LEU A CA 1
ATOM 602 C C . LEU A 1 78 ? -11.694 4.989 3.103 1.00 96.94 78 LEU A C 1
ATOM 604 O O . LEU A 1 78 ? -12.730 4.411 3.418 1.00 96.94 78 LEU A O 1
ATOM 608 N N . VAL A 1 79 ? -11.616 6.321 3.038 1.00 96.50 79 VAL A N 1
ATOM 609 C CA . VAL A 1 79 ? -12.756 7.199 3.344 1.00 96.50 79 VAL A CA 1
ATOM 610 C C . VAL A 1 79 ? -13.900 6.971 2.359 1.00 96.50 79 VAL A C 1
ATOM 612 O O . VAL A 1 79 ? -15.053 6.906 2.783 1.00 96.50 79 VAL A O 1
ATOM 615 N N . ALA A 1 80 ? -13.606 6.810 1.066 1.00 96.25 80 ALA A N 1
ATOM 616 C CA . ALA A 1 80 ? -14.620 6.481 0.068 1.00 96.25 80 ALA A CA 1
ATOM 617 C C . ALA A 1 80 ? -15.319 5.149 0.391 1.00 96.25 80 ALA A C 1
ATOM 619 O O . ALA A 1 80 ? -16.548 5.089 0.405 1.00 96.25 80 ALA A O 1
ATOM 620 N N . ALA A 1 81 ? -14.549 4.113 0.738 1.00 95.81 81 ALA A N 1
ATOM 621 C CA . ALA A 1 81 ? -15.090 2.814 1.125 1.00 95.81 81 ALA A CA 1
ATOM 622 C C . ALA A 1 81 ? -15.948 2.892 2.401 1.00 95.81 81 ALA A C 1
ATOM 624 O O . ALA A 1 81 ? -17.023 2.297 2.452 1.00 95.81 81 ALA A O 1
ATOM 625 N N . ILE A 1 82 ? -15.517 3.658 3.411 1.00 95.56 82 ILE A N 1
ATOM 626 C CA . ILE A 1 82 ? -16.284 3.876 4.647 1.00 95.56 82 ILE A CA 1
ATOM 627 C C . ILE A 1 82 ? -17.609 4.580 4.347 1.00 95.56 82 ILE A C 1
ATOM 629 O O . ILE A 1 82 ? -18.647 4.113 4.802 1.00 95.56 82 ILE A O 1
ATOM 633 N N . ARG A 1 83 ? -17.600 5.660 3.556 1.00 95.75 83 ARG A N 1
ATOM 634 C CA . ARG A 1 83 ? -18.822 6.398 3.184 1.00 95.75 83 ARG A CA 1
ATOM 635 C C . ARG A 1 83 ? -19.816 5.535 2.411 1.00 95.75 83 ARG A C 1
ATOM 637 O O . ARG A 1 83 ? -21.019 5.660 2.613 1.00 95.75 83 ARG A O 1
ATOM 644 N N . ALA A 1 84 ? -19.321 4.661 1.537 1.00 95.00 84 ALA A N 1
ATOM 645 C CA . ALA A 1 84 ? -20.165 3.726 0.801 1.00 95.00 84 ALA A CA 1
ATOM 646 C C . ALA A 1 84 ? -20.773 2.651 1.719 1.00 95.00 84 ALA A C 1
ATOM 648 O O . ALA A 1 84 ? -21.937 2.292 1.560 1.00 95.00 84 ALA A O 1
ATOM 649 N N . ALA A 1 85 ? -19.997 2.148 2.684 1.00 95.56 85 ALA A N 1
ATOM 650 C CA . ALA A 1 85 ? -20.436 1.114 3.620 1.00 95.56 85 ALA A CA 1
ATOM 651 C C . ALA A 1 85 ? -21.324 1.650 4.756 1.00 95.56 85 ALA A C 1
ATOM 653 O O . ALA A 1 85 ? -22.147 0.910 5.291 1.00 95.56 85 ALA A O 1
ATOM 654 N N . VAL A 1 86 ? -21.159 2.922 5.126 1.00 95.25 86 VAL A N 1
ATOM 655 C CA . VAL A 1 86 ? -21.894 3.594 6.203 1.00 95.25 86 VAL A CA 1
ATOM 656 C C . VAL A 1 86 ? -22.509 4.890 5.660 1.00 95.25 86 VAL A C 1
ATOM 658 O O . VAL A 1 86 ? -21.952 5.974 5.856 1.00 95.25 86 VAL A O 1
ATOM 661 N N . PRO A 1 87 ? -23.652 4.808 4.954 1.00 89.25 87 PRO A N 1
ATOM 662 C CA . PRO A 1 87 ? -24.328 5.989 4.430 1.00 89.25 87 PRO A CA 1
ATOM 663 C C . PRO A 1 87 ? -24.733 6.945 5.562 1.00 89.25 87 PRO A C 1
ATOM 665 O O . PRO A 1 87 ? -25.394 6.534 6.515 1.00 89.25 87 PRO A O 1
ATOM 668 N N . GLY A 1 88 ? -24.360 8.222 5.446 1.00 83.38 88 GLY A N 1
ATOM 669 C CA . GLY A 1 88 ? -24.673 9.261 6.440 1.00 83.38 88 GLY A CA 1
ATOM 670 C C . GLY A 1 88 ? -23.544 9.598 7.421 1.00 83.38 88 GLY A C 1
ATOM 671 O O . GLY A 1 88 ? -23.757 10.440 8.293 1.00 83.38 88 GLY A O 1
ATOM 672 N N . LEU A 1 89 ? -22.369 8.975 7.270 1.00 73.56 89 LEU A N 1
ATOM 673 C CA . LEU A 1 89 ? -21.115 9.415 7.891 1.00 73.56 89 LEU A CA 1
ATOM 674 C C . LEU A 1 89 ? -20.436 10.551 7.102 1.00 73.56 89 LEU A C 1
ATOM 676 O O . LEU A 1 89 ? -20.530 10.555 5.850 1.00 73.56 89 LEU A O 1
#

pLDDT: mean 94.53, std 4.32, range [73.56, 98.38]

Sequence (89 aa):
MTAVGETLLEVGADPEHVGGQIGALTVLHTWTRTVEYHPHVHCLVPAGFLDDAGEWHEVSRPWFAPQEVLASVFRAKLVAAIRAAVPGL

Solvent-accessible surface area (backbone atoms only — not comparable to full-atom values): 5288 Å² total; per-residue (Å²): 113,64,38,59,54,52,34,52,52,56,52,24,47,35,70,96,46,64,44,22,54,58,62,72,52,74,46,83,42,55,52,44,99,86,70,45,86,46,77,46,70,51,72,51,62,65,74,36,28,26,47,99,87,65,50,82,44,72,54,94,56,102,63,68,67,62,67,68,58,55,52,50,51,29,49,53,43,42,53,52,51,47,40,71,75,41,77,90,109